Protein AF-A0A923X8Y4-F1 (afdb_monomer)

Secondary structure (DSSP, 8-state):
-HHHHHH-SS---TTTTTT-HHHHHHHHHTT---HHHHHHHHHHHHHHHHHT-HHHHHTS-HHHHHHHHT-HHHHHHHHHHHHTT-S-HHHHHHHHHHHHHHHHHHTS--S-------------

Mean predicted aligned error: 11.9 Å

Foldseek 3Di:
DVVQCVVPVDDRDLVCCLVPPVNQCCCCPVVVDDSVVVVLLSVLCVLLVVLVPVPVLVVDDPVVVLVSLPDPSPVVSLVVCVVVVVDDPVSSVVSVVSNVVSVVVVPPDDPPPPDDDDDDDDDD

Radius of gyration: 22.48 Å; Cα contacts (8 Å, |Δi|>4): 65; chains: 1; bounding box: 54×70×38 Å

Sequence (124 aa):
YAYLMVTQPTNLDLHSLEEDEKFLLFCRDELGVFKAEVAIFVKSLQFINSLKKIEPYKQKGDRRKFAMLKNHSFDLGLKLGFLSYQLTASDFLFWLTEKDRVFNFNSAPTDQEAAEDDQEPSVT

pLDDT: mean 75.35, std 13.0, range [40.91, 87.88]

Structure (mmCIF, N/CA/C/O backbone):
data_AF-A0A923X8Y4-F1
#
_entry.id   AF-A0A923X8Y4-F1
#
loop_
_atom_site.group_PDB
_atom_site.id
_atom_site.type_symbol
_atom_site.label_atom_id
_atom_site.label_alt_id
_atom_site.label_comp_id
_atom_site.label_asym_id
_atom_site.label_entity_id
_atom_site.label_seq_id
_atom_site.pdbx_PDB_ins_code
_atom_site.Cartn_x
_atom_site.Cartn_y
_atom_site.Cartn_z
_atom_site.occupancy
_atom_site.B_iso_or_equiv
_atom_site.auth_seq_id
_atom_site.auth_comp_id
_atom_site.auth_asym_id
_atom_site.auth_atom_id
_atom_site.pdbx_PDB_model_num
ATOM 1 N N . TYR A 1 1 ? 2.896 -10.142 -6.036 1.00 61.38 1 TYR A N 1
ATOM 2 C CA . TYR A 1 1 ? 3.216 -10.333 -4.603 1.00 61.38 1 TYR A CA 1
ATOM 3 C C . TYR A 1 1 ? 3.758 -11.731 -4.319 1.00 61.38 1 TYR A C 1
ATOM 5 O O . TYR A 1 1 ? 4.866 -11.822 -3.819 1.00 61.38 1 TYR A O 1
ATOM 13 N N . ALA A 1 2 ? 3.060 -12.812 -4.697 1.00 69.19 2 ALA A N 1
ATOM 14 C CA . ALA A 1 2 ? 3.558 -14.183 -4.501 1.00 69.19 2 ALA A CA 1
ATOM 15 C C . ALA A 1 2 ? 4.932 -14.440 -5.155 1.00 69.19 2 ALA A C 1
ATOM 17 O O . ALA A 1 2 ? 5.824 -14.955 -4.496 1.00 69.19 2 ALA A O 1
ATOM 18 N N . TYR A 1 3 ? 5.132 -13.985 -6.399 1.00 72.38 3 TYR A N 1
ATOM 19 C CA . TYR A 1 3 ? 6.434 -14.046 -7.084 1.00 72.38 3 TYR A CA 1
ATOM 20 C C . TYR A 1 3 ? 7.568 -13.433 -6.247 1.00 72.38 3 TYR A C 1
ATOM 22 O O . TYR A 1 3 ? 8.583 -14.073 -6.018 1.00 72.38 3 TYR A O 1
ATOM 30 N N . LEU A 1 4 ? 7.339 -12.232 -5.713 1.00 71.06 4 LEU A N 1
ATOM 31 C CA . LEU A 1 4 ? 8.298 -11.495 -4.891 1.00 71.06 4 LEU A CA 1
ATOM 32 C C . LEU A 1 4 ? 8.627 -12.197 -3.565 1.00 71.06 4 LEU A C 1
ATOM 34 O O . LEU A 1 4 ? 9.770 -12.187 -3.129 1.00 71.06 4 LEU A O 1
ATOM 38 N N . MET A 1 5 ? 7.636 -12.841 -2.944 1.00 68.62 5 MET A N 1
ATOM 39 C CA . MET A 1 5 ? 7.837 -13.628 -1.719 1.00 68.62 5 MET A CA 1
ATOM 40 C C . MET A 1 5 ? 8.670 -14.893 -1.973 1.00 68.62 5 MET A C 1
ATOM 42 O O . MET A 1 5 ? 9.374 -15.351 -1.079 1.00 68.62 5 MET A O 1
ATOM 46 N N . VAL A 1 6 ? 8.596 -15.458 -3.183 1.00 73.19 6 VAL A N 1
ATOM 47 C CA . VAL A 1 6 ? 9.379 -16.637 -3.584 1.00 73.19 6 VAL A CA 1
ATOM 48 C C . VAL A 1 6 ? 10.800 -16.247 -3.987 1.00 73.19 6 VAL A C 1
ATOM 50 O O . VAL A 1 6 ? 11.748 -16.937 -3.622 1.00 73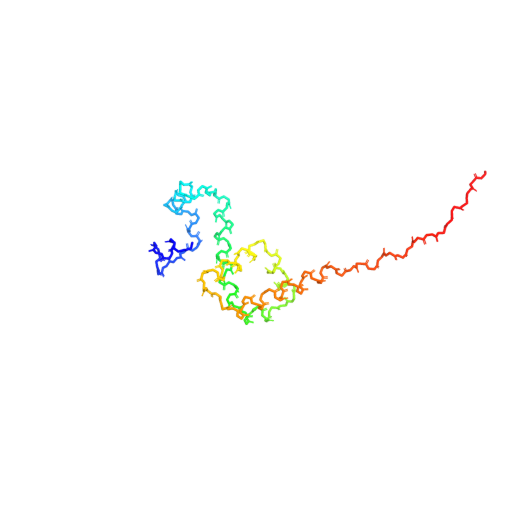.19 6 VAL A O 1
ATOM 53 N N . THR A 1 7 ? 10.969 -15.146 -4.723 1.00 71.44 7 THR A N 1
ATOM 54 C CA . THR A 1 7 ? 12.287 -14.706 -5.199 1.00 71.44 7 THR A CA 1
ATOM 55 C C . THR A 1 7 ? 13.114 -14.013 -4.121 1.00 71.44 7 THR A C 1
ATOM 57 O O . THR A 1 7 ? 14.340 -14.106 -4.154 1.00 71.44 7 THR A O 1
ATOM 60 N N . GLN A 1 8 ? 12.476 -13.346 -3.154 1.00 66.88 8 GLN A N 1
ATOM 61 C CA . GLN A 1 8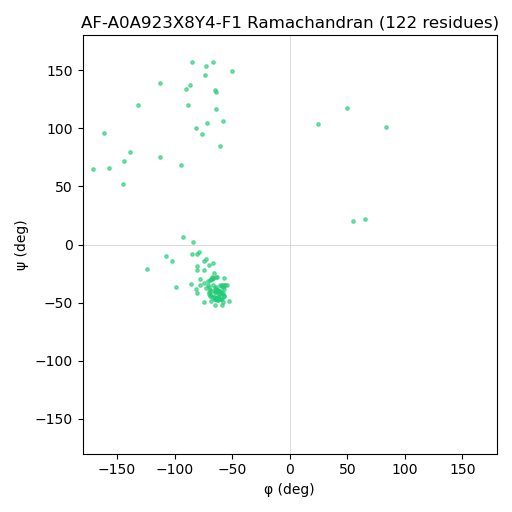 ? 13.146 -12.634 -2.062 1.00 66.88 8 GLN A CA 1
ATOM 62 C C . GLN A 1 8 ? 12.419 -12.863 -0.718 1.00 66.88 8 GLN A C 1
ATOM 64 O O . GLN A 1 8 ? 11.673 -12.002 -0.249 1.00 66.88 8 GLN A O 1
ATOM 69 N N . PRO A 1 9 ? 12.639 -14.018 -0.062 1.00 61.28 9 PRO A N 1
ATOM 70 C CA . PRO A 1 9 ? 11.864 -14.425 1.113 1.00 61.28 9 PRO A CA 1
ATOM 71 C C . PRO A 1 9 ? 12.202 -13.679 2.417 1.00 61.28 9 PRO A C 1
ATOM 73 O O . PRO A 1 9 ? 11.382 -13.670 3.331 1.00 61.28 9 PRO A O 1
ATOM 76 N N . THR A 1 10 ? 13.388 -13.071 2.546 1.00 56.78 10 THR A N 1
ATOM 77 C CA . THR A 1 10 ? 13.884 -12.556 3.844 1.00 56.78 10 THR A CA 1
ATOM 78 C C . THR A 1 10 ? 14.248 -11.072 3.875 1.00 56.78 10 THR A C 1
ATOM 80 O O . THR A 1 10 ? 14.241 -10.496 4.958 1.00 56.78 10 THR A O 1
ATOM 83 N N . ASN A 1 11 ? 14.513 -10.428 2.734 1.00 58.06 11 ASN A N 1
ATOM 84 C CA . ASN A 1 11 ? 14.836 -8.996 2.652 1.00 58.06 11 ASN A CA 1
ATOM 85 C C . ASN A 1 11 ? 14.237 -8.390 1.383 1.00 58.06 11 ASN A C 1
ATOM 87 O O . ASN A 1 11 ? 14.946 -8.090 0.426 1.00 58.06 11 ASN A O 1
ATOM 91 N N . LEU A 1 12 ? 12.913 -8.245 1.372 1.00 64.88 12 LEU A N 1
ATOM 92 C CA . LEU A 1 12 ? 12.236 -7.542 0.294 1.00 64.88 12 LEU A CA 1
ATOM 93 C C . LEU A 1 12 ? 12.435 -6.033 0.476 1.00 64.88 12 LEU A C 1
ATOM 95 O O . LEU A 1 12 ? 11.699 -5.388 1.227 1.00 64.88 12 LEU A O 1
ATOM 99 N N . ASP A 1 13 ? 13.439 -5.476 -0.192 1.00 69.88 13 ASP A N 1
ATOM 100 C CA . ASP A 1 13 ? 13.629 -4.032 -0.225 1.00 69.88 13 ASP A CA 1
ATOM 101 C C . ASP A 1 13 ? 12.712 -3.406 -1.284 1.00 69.88 13 ASP A C 1
ATOM 103 O O . ASP A 1 13 ? 12.972 -3.422 -2.486 1.00 69.88 13 ASP A O 1
ATOM 107 N N . LEU A 1 14 ? 11.592 -2.849 -0.820 1.00 71.38 14 LEU A N 1
ATOM 108 C CA . LEU A 1 14 ? 10.624 -2.182 -1.690 1.00 71.38 14 LEU A CA 1
ATOM 109 C C . LEU A 1 14 ? 11.166 -0.903 -2.329 1.00 71.38 14 LEU A C 1
ATOM 111 O O . LEU A 1 14 ? 10.522 -0.400 -3.246 1.00 71.38 14 LEU A O 1
ATOM 115 N N . HIS A 1 15 ? 12.271 -0.341 -1.835 1.00 69.75 15 HIS A N 1
ATOM 116 C CA . HIS A 1 15 ? 12.848 0.872 -2.409 1.00 69.75 15 HIS A CA 1
ATOM 117 C C . HIS A 1 15 ? 13.696 0.571 -3.646 1.00 69.75 15 HIS A C 1
ATOM 119 O O . HIS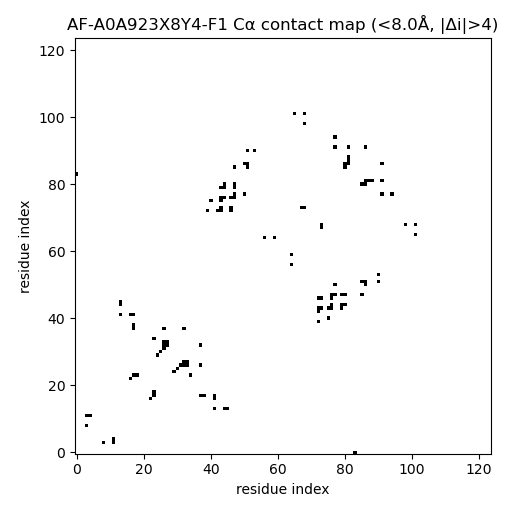 A 1 15 ? 13.600 1.309 -4.621 1.00 69.75 15 HIS A O 1
ATOM 125 N N . SER A 1 16 ? 14.451 -0.529 -3.644 1.00 74.06 16 SER A N 1
ATOM 126 C CA . SER A 1 16 ? 15.255 -0.961 -4.797 1.00 74.06 16 SER A CA 1
ATOM 127 C C . SER A 1 16 ? 14.477 -1.795 -5.820 1.00 74.06 16 SER A C 1
ATOM 129 O O . SER A 1 16 ? 14.965 -2.036 -6.921 1.00 74.06 16 SER A O 1
ATOM 131 N N . LEU A 1 17 ? 13.236 -2.193 -5.517 1.00 75.06 17 LEU A N 1
ATOM 132 C CA . LEU A 1 17 ? 12.426 -3.015 -6.421 1.00 75.06 17 LEU A CA 1
ATOM 133 C C . LEU A 1 17 ? 12.076 -2.314 -7.748 1.00 75.06 17 LEU A C 1
ATOM 135 O O . LEU A 1 17 ? 11.900 -2.976 -8.767 1.00 75.06 17 LEU A O 1
ATOM 139 N N . GLU A 1 18 ? 11.994 -0.981 -7.757 1.00 74.88 18 GLU A N 1
ATOM 140 C CA . GLU A 1 18 ? 11.782 -0.196 -8.985 1.00 74.88 18 GLU A CA 1
ATOM 141 C C . GLU A 1 18 ? 13.024 -0.153 -9.895 1.00 74.88 18 GLU A C 1
ATOM 143 O O . GLU A 1 18 ? 12.919 0.257 -11.055 1.00 74.88 18 GLU A O 1
ATOM 148 N N . GLU A 1 19 ? 14.181 -0.575 -9.379 1.00 78.50 19 GLU A N 1
ATOM 149 C CA . GLU A 1 19 ? 15.475 -0.596 -10.068 1.00 78.50 19 GLU A CA 1
ATOM 150 C C . GLU A 1 19 ? 15.925 -2.023 -10.435 1.00 78.50 19 GLU A C 1
ATOM 152 O O . GLU A 1 19 ? 16.863 -2.186 -11.213 1.00 78.50 19 GLU A O 1
ATOM 157 N N . ASP A 1 20 ? 15.246 -3.062 -9.934 1.00 81.19 20 ASP A 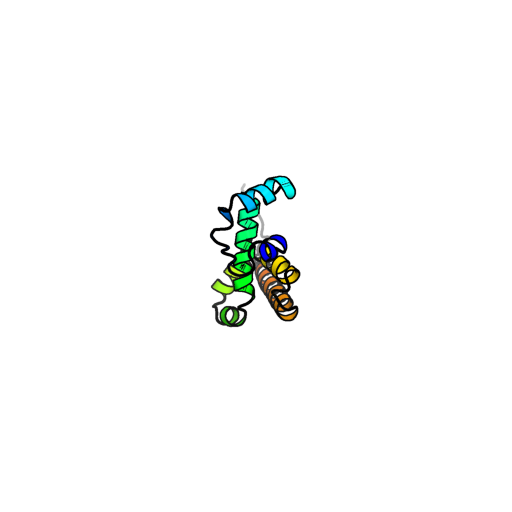N 1
ATOM 158 C CA . ASP A 1 20 ? 15.568 -4.457 -10.245 1.00 81.19 20 ASP A CA 1
ATOM 159 C C . ASP A 1 20 ? 15.167 -4.811 -11.686 1.00 81.19 20 ASP A C 1
ATOM 161 O O . ASP A 1 20 ? 13.996 -5.034 -12.010 1.00 81.19 20 ASP A O 1
ATOM 165 N N . GLU A 1 21 ? 16.167 -4.906 -12.564 1.00 80.62 21 GLU A N 1
ATOM 166 C CA . GLU A 1 21 ? 15.985 -5.238 -13.977 1.00 80.62 21 GLU A CA 1
ATOM 167 C C . GLU A 1 21 ? 15.267 -6.573 -14.192 1.00 80.62 21 GLU A C 1
ATOM 169 O O . GLU A 1 21 ? 14.470 -6.681 -15.121 1.00 80.62 21 GLU A O 1
ATOM 174 N N . LYS A 1 22 ? 15.481 -7.584 -13.338 1.00 81.56 22 LYS A N 1
ATOM 175 C CA . LYS A 1 22 ? 14.817 -8.890 -13.500 1.00 81.56 22 LYS A CA 1
ATOM 176 C C . LYS A 1 22 ? 13.327 -8.789 -13.212 1.00 81.56 22 LYS A C 1
ATOM 178 O O . LYS A 1 22 ? 12.518 -9.410 -13.901 1.00 81.56 22 LYS A O 1
ATOM 183 N N . PHE A 1 23 ? 12.967 -8.010 -12.197 1.00 80.31 23 PHE A N 1
ATOM 184 C CA . PHE A 1 23 ? 11.575 -7.755 -11.860 1.00 80.31 23 PHE A CA 1
ATOM 185 C C . PHE A 1 23 ? 10.888 -6.909 -12.936 1.00 80.31 23 PHE A C 1
ATOM 187 O O . PHE A 1 23 ? 9.789 -7.253 -13.366 1.00 80.31 23 PHE A O 1
ATOM 194 N N . LEU A 1 24 ? 11.552 -5.862 -13.430 1.00 82.56 24 LEU A N 1
ATOM 195 C CA . LEU A 1 24 ? 11.025 -5.027 -14.510 1.00 82.56 24 LEU A CA 1
ATOM 196 C C . LEU A 1 24 ? 10.848 -5.806 -15.818 1.00 82.56 24 LEU A C 1
ATOM 198 O O . LEU A 1 24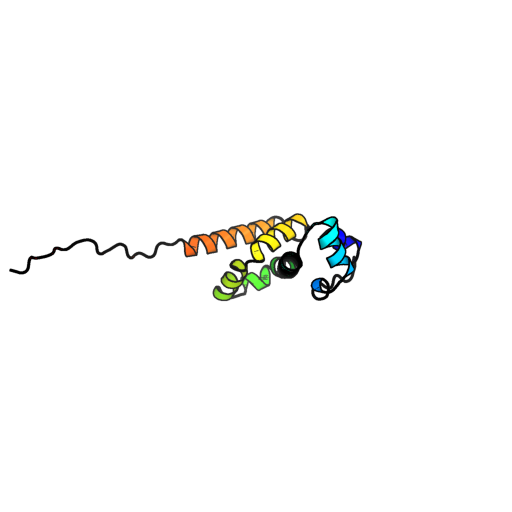 ? 9.835 -5.628 -16.494 1.00 82.56 24 LEU A O 1
ATOM 202 N N . LEU A 1 25 ? 11.799 -6.681 -16.160 1.00 84.50 25 LEU A N 1
ATOM 203 C CA . LEU A 1 25 ? 11.717 -7.524 -17.351 1.00 84.50 25 LEU A CA 1
ATOM 204 C C . LEU A 1 25 ? 10.546 -8.508 -17.244 1.00 84.50 25 LEU A C 1
ATOM 206 O O . LEU A 1 25 ? 9.746 -8.597 -18.166 1.00 84.50 25 LEU A O 1
ATOM 210 N N . PHE A 1 26 ? 10.380 -9.160 -16.089 1.00 83.38 26 PHE A N 1
ATOM 211 C CA . PHE A 1 26 ? 9.221 -10.014 -15.813 1.00 83.38 26 PHE A CA 1
ATOM 212 C C . PHE A 1 26 ? 7.899 -9.234 -15.906 1.00 83.38 26 PHE A C 1
ATOM 214 O O . PHE A 1 26 ? 6.955 -9.674 -16.556 1.00 83.38 26 PHE A O 1
ATOM 221 N N . CYS A 1 27 ? 7.824 -8.047 -15.299 1.00 82.56 27 CYS A N 1
ATOM 222 C CA . CYS A 1 27 ? 6.629 -7.209 -15.365 1.00 82.56 27 CYS A CA 1
ATOM 223 C C . CYS A 1 27 ? 6.276 -6.802 -16.798 1.00 82.56 27 CYS A C 1
ATOM 225 O O . CYS A 1 27 ? 5.097 -6.802 -17.147 1.00 82.56 27 CYS A O 1
ATOM 227 N N . ARG A 1 28 ? 7.270 -6.483 -17.628 1.00 85.19 28 ARG A N 1
ATOM 228 C CA . ARG A 1 28 ? 7.043 -6.090 -19.019 1.00 85.19 28 ARG A CA 1
ATOM 229 C C . ARG A 1 28 ? 6.679 -7.282 -19.903 1.00 85.19 28 ARG A C 1
ATOM 231 O O . ARG A 1 28 ? 5.702 -7.199 -20.638 1.00 85.19 28 ARG A O 1
ATOM 238 N N . ASP A 1 29 ? 7.456 -8.358 -19.834 1.00 86.06 29 ASP A N 1
ATOM 239 C CA . ASP A 1 29 ? 7.398 -9.445 -20.815 1.00 86.06 29 ASP A CA 1
ATOM 240 C C . ASP A 1 29 ? 6.320 -10.487 -20.465 1.00 86.06 29 ASP A C 1
ATOM 242 O O . ASP A 1 29 ? 5.664 -11.001 -21.365 1.00 86.06 29 ASP A O 1
ATOM 246 N N . GLU A 1 30 ? 6.071 -10.746 -19.175 1.00 84.38 30 GLU A N 1
ATOM 247 C CA . GLU A 1 30 ? 5.081 -11.744 -18.729 1.00 84.38 30 GLU A CA 1
ATOM 248 C C . GLU A 1 30 ? 3.735 -11.117 -18.341 1.00 84.38 30 GLU A C 1
ATOM 250 O O . GLU A 1 30 ? 2.678 -11.700 -18.574 1.00 84.38 30 GLU A O 1
ATOM 255 N N . LEU A 1 31 ? 3.751 -9.928 -17.725 1.00 82.19 31 LEU A N 1
ATOM 256 C CA . LEU A 1 31 ? 2.531 -9.275 -17.231 1.00 82.19 31 LEU A CA 1
ATOM 257 C C . LEU A 1 31 ? 2.036 -8.137 -18.135 1.00 82.19 31 LEU A C 1
ATOM 259 O O . LEU A 1 31 ? 0.905 -7.686 -17.958 1.00 82.19 31 LEU A O 1
ATOM 263 N N . GLY A 1 32 ? 2.855 -7.661 -19.079 1.00 84.88 32 GLY A N 1
ATOM 264 C CA . GLY A 1 32 ? 2.516 -6.520 -19.936 1.00 84.88 32 GLY A CA 1
ATOM 265 C C . GLY A 1 32 ? 2.378 -5.190 -19.185 1.00 84.88 32 GLY A C 1
ATOM 266 O O . GLY A 1 32 ? 1.699 -4.287 -19.665 1.00 84.88 32 GLY A O 1
ATOM 267 N N . VAL A 1 33 ? 2.982 -5.070 -17.999 1.00 85.00 33 VAL A N 1
ATOM 268 C CA . VAL A 1 33 ? 2.842 -3.915 -17.100 1.00 85.00 33 VAL A CA 1
ATOM 269 C C . VAL A 1 33 ? 3.916 -2.875 -17.403 1.00 85.00 33 VAL A C 1
ATOM 271 O O . VAL A 1 33 ? 5.105 -3.187 -17.513 1.00 85.00 33 VAL A O 1
ATOM 274 N N . PHE A 1 34 ? 3.514 -1.608 -17.482 1.00 83.94 34 PHE A N 1
ATOM 275 C CA . PHE A 1 34 ? 4.433 -0.503 -17.745 1.00 83.94 34 PHE A CA 1
ATOM 276 C C . PHE A 1 34 ? 5.115 0.005 -16.470 1.00 83.94 34 PHE A C 1
ATOM 278 O O . PHE A 1 34 ? 4.583 -0.085 -15.365 1.00 83.94 34 PHE A O 1
ATOM 285 N N . LYS A 1 35 ? 6.280 0.651 -16.618 1.00 80.56 35 LYS A N 1
ATOM 286 C CA . LYS A 1 35 ? 7.064 1.180 -15.484 1.00 80.56 35 LYS A CA 1
ATOM 287 C C . LYS A 1 35 ? 6.257 2.112 -14.561 1.00 80.56 35 LYS A C 1
ATOM 289 O O . LYS A 1 35 ? 6.444 2.089 -13.349 1.00 80.56 35 LYS A O 1
ATOM 294 N N . ALA A 1 36 ? 5.334 2.900 -15.117 1.00 82.94 36 ALA A N 1
ATOM 295 C CA . ALA A 1 36 ? 4.461 3.778 -14.335 1.00 82.94 36 ALA A CA 1
ATOM 296 C C . ALA A 1 36 ? 3.500 2.996 -13.418 1.00 82.94 36 ALA A C 1
ATOM 298 O O . ALA A 1 36 ? 3.284 3.379 -12.270 1.00 82.94 36 ALA A O 1
ATOM 299 N N . GLU A 1 37 ? 2.961 1.880 -13.901 1.00 81.81 37 GLU A N 1
ATOM 300 C CA . GLU A 1 37 ? 2.064 1.011 -13.138 1.00 81.81 37 GLU A CA 1
ATOM 301 C C . GLU A 1 37 ? 2.831 0.227 -12.072 1.00 81.81 37 GLU A C 1
ATOM 303 O O . GLU A 1 37 ? 2.354 0.095 -10.944 1.00 81.81 37 GLU A O 1
ATOM 308 N N . VAL A 1 38 ? 4.060 -0.204 -12.387 1.00 83.50 38 VAL A N 1
ATOM 309 C CA . VAL A 1 38 ? 4.974 -0.796 -11.401 1.00 83.50 38 VAL A CA 1
ATOM 310 C C . VAL A 1 38 ? 5.219 0.176 -10.244 1.00 83.50 38 VAL A C 1
ATOM 312 O O . VAL A 1 38 ? 5.100 -0.220 -9.088 1.00 83.50 38 VAL A O 1
ATOM 315 N N . ALA A 1 39 ? 5.460 1.460 -10.521 1.00 83.62 39 ALA A N 1
ATOM 316 C CA . ALA A 1 39 ? 5.658 2.462 -9.472 1.00 83.62 39 ALA A CA 1
ATOM 317 C C . ALA A 1 39 ? 4.406 2.656 -8.589 1.00 83.62 39 ALA A C 1
ATOM 319 O O . ALA A 1 39 ? 4.503 2.795 -7.368 1.00 83.62 39 ALA A O 1
ATOM 320 N N . ILE A 1 40 ? 3.203 2.634 -9.175 1.00 83.62 40 ILE A N 1
ATOM 321 C CA . ILE A 1 40 ? 1.942 2.693 -8.409 1.00 83.62 40 ILE A CA 1
ATOM 322 C C . ILE A 1 40 ? 1.789 1.443 -7.531 1.00 83.62 40 ILE A C 1
ATOM 324 O O . ILE A 1 40 ? 1.389 1.536 -6.364 1.00 83.62 40 ILE A O 1
ATOM 328 N N . PHE A 1 41 ? 2.142 0.278 -8.068 1.00 83.25 41 PHE A N 1
ATOM 329 C CA . PHE A 1 41 ? 2.096 -0.992 -7.358 1.00 83.25 41 PHE A CA 1
ATOM 330 C C . PHE A 1 41 ? 3.070 -1.026 -6.170 1.00 83.25 41 PHE A C 1
ATOM 332 O O . PHE A 1 41 ? 2.663 -1.370 -5.058 1.00 83.25 41 PHE A O 1
ATOM 339 N N . VAL A 1 42 ? 4.322 -0.601 -6.364 1.00 83.06 42 VAL A N 1
ATOM 340 C CA . VAL A 1 42 ? 5.342 -0.531 -5.304 1.00 83.06 42 VAL A CA 1
ATOM 341 C C . VAL A 1 42 ? 4.928 0.447 -4.203 1.00 83.06 42 VAL A C 1
ATOM 343 O O . VAL A 1 42 ? 4.960 0.093 -3.022 1.00 83.06 42 VAL A O 1
ATOM 346 N N . LYS A 1 43 ? 4.433 1.639 -4.559 1.00 83.75 43 LYS A N 1
ATOM 347 C CA . LYS A 1 43 ? 3.898 2.604 -3.580 1.00 83.75 43 LYS A CA 1
ATOM 348 C C . LYS A 1 43 ? 2.738 2.028 -2.773 1.00 83.75 43 LYS A C 1
ATOM 350 O O . LYS A 1 43 ? 2.688 2.192 -1.554 1.00 83.75 43 LYS A O 1
ATOM 355 N N . SER A 1 44 ? 1.829 1.316 -3.432 1.00 84.50 44 SER A N 1
ATOM 356 C CA . SER A 1 44 ? 0.690 0.667 -2.773 1.00 84.50 44 SER A CA 1
ATOM 357 C C . SER A 1 44 ? 1.137 -0.440 -1.820 1.00 84.50 44 SER A C 1
ATOM 359 O O . SER A 1 44 ? 0.593 -0.563 -0.727 1.00 84.50 44 SER A O 1
ATOM 361 N N . LEU A 1 45 ? 2.177 -1.195 -2.178 1.00 82.56 45 LEU A N 1
ATOM 362 C CA . LEU A 1 45 ? 2.787 -2.196 -1.305 1.00 82.56 45 LEU A CA 1
ATOM 363 C C . LEU A 1 45 ? 3.453 -1.584 -0.069 1.00 82.56 45 LEU A C 1
ATOM 365 O O . LEU A 1 45 ? 3.230 -2.062 1.043 1.00 82.56 45 LEU A O 1
ATOM 369 N N . GLN A 1 46 ? 4.225 -0.506 -0.231 1.00 83.19 46 GLN A N 1
ATOM 370 C CA . GLN A 1 46 ? 4.808 0.224 0.903 1.00 83.19 46 GLN A CA 1
ATOM 371 C C . GLN A 1 46 ? 3.710 0.734 1.848 1.00 83.19 46 GLN A C 1
ATOM 373 O O . GLN A 1 46 ? 3.858 0.728 3.075 1.00 83.19 46 GLN A O 1
ATOM 378 N N . PHE A 1 47 ? 2.567 1.118 1.282 1.00 82.94 47 PHE A N 1
ATOM 379 C CA . PHE A 1 47 ? 1.419 1.605 2.028 1.00 82.94 47 PHE A CA 1
ATOM 380 C C . PHE A 1 47 ? 0.745 0.526 2.899 1.00 82.94 47 PHE A C 1
ATOM 382 O O . PHE A 1 47 ? 0.239 0.848 3.977 1.00 82.94 47 PHE A O 1
ATOM 389 N N . ILE A 1 48 ? 0.821 -0.761 2.531 1.00 82.81 48 ILE A N 1
ATOM 390 C CA . ILE A 1 48 ? 0.298 -1.883 3.342 1.00 82.81 48 ILE A CA 1
ATOM 391 C C . ILE A 1 48 ? 0.925 -1.901 4.743 1.00 82.81 48 ILE A C 1
ATOM 393 O O . ILE A 1 48 ? 0.229 -2.123 5.735 1.00 82.81 48 ILE A O 1
ATOM 397 N N . ASN A 1 49 ? 2.219 -1.588 4.860 1.00 80.19 49 ASN A N 1
ATOM 398 C CA . ASN A 1 49 ? 2.895 -1.511 6.159 1.00 80.19 49 ASN A CA 1
ATOM 399 C C . ASN A 1 49 ? 2.320 -0.410 7.062 1.00 80.19 49 ASN A C 1
ATOM 401 O O . ASN A 1 49 ? 2.367 -0.527 8.287 1.00 80.19 49 ASN A O 1
ATOM 405 N N . SER A 1 50 ? 1.764 0.647 6.468 1.00 78.88 50 SER A N 1
ATOM 406 C CA . SER A 1 50 ? 1.070 1.707 7.203 1.00 78.88 50 SER A CA 1
ATOM 407 C C . SER A 1 50 ? -0.336 1.278 7.627 1.00 78.88 50 SER A C 1
ATOM 409 O O . SER A 1 50 ? -0.763 1.634 8.722 1.00 78.88 50 SER A O 1
ATOM 411 N N . LEU A 1 51 ? -1.030 0.478 6.809 1.00 79.19 51 LEU A N 1
ATOM 412 C CA . LEU A 1 51 ? -2.374 -0.037 7.107 1.00 79.19 51 LEU A CA 1
ATOM 413 C C . LEU A 1 51 ? -2.398 -1.038 8.271 1.00 79.19 51 LEU A C 1
ATOM 415 O O . LEU A 1 51 ? -3.374 -1.083 9.015 1.00 79.19 51 LEU A O 1
ATOM 419 N N . LYS A 1 52 ? -1.313 -1.790 8.484 1.00 80.25 52 LYS A N 1
ATOM 420 C CA . LYS A 1 52 ? -1.168 -2.680 9.652 1.00 80.25 52 LYS A CA 1
ATOM 421 C C . LYS A 1 52 ? -1.103 -1.935 10.985 1.00 80.25 52 LYS A C 1
ATOM 423 O O . LYS A 1 52 ? -1.391 -2.492 12.037 1.00 80.25 52 LYS A O 1
ATOM 428 N N . LYS A 1 53 ? -0.680 -0.671 10.968 1.00 80.38 53 LYS A N 1
ATOM 429 C CA . LYS A 1 53 ? -0.412 0.115 12.175 1.00 80.38 53 LYS A CA 1
ATOM 430 C C . LYS A 1 53 ? -1.643 0.945 12.565 1.00 80.38 53 LYS A C 1
ATOM 432 O O . LYS A 1 53 ? -1.627 2.173 12.488 1.00 80.38 53 LYS A O 1
ATOM 437 N N . ILE A 1 54 ? -2.710 0.270 13.002 1.00 80.56 54 ILE A N 1
ATOM 438 C CA . ILE A 1 54 ? -3.997 0.902 13.361 1.00 80.56 54 ILE A CA 1
ATOM 439 C C . ILE A 1 54 ? -3.893 1.768 14.626 1.00 80.56 54 ILE A C 1
ATOM 441 O O . ILE A 1 54 ? -4.450 2.863 14.685 1.00 80.56 54 ILE A O 1
ATOM 445 N N . GLU A 1 55 ? -3.161 1.325 15.645 1.00 77.94 55 GLU A N 1
ATOM 446 C CA . GLU A 1 55 ? -2.985 2.081 16.894 1.00 77.94 55 GLU A CA 1
ATOM 447 C C . GLU A 1 55 ? -2.366 3.475 16.687 1.00 77.94 55 GLU A C 1
ATOM 449 O O . GLU A 1 55 ? -2.983 4.467 17.092 1.00 77.94 55 GLU A O 1
ATOM 454 N N . PRO A 1 56 ? -1.219 3.622 15.993 1.00 79.81 56 PRO A N 1
ATOM 455 C CA . PRO A 1 56 ? -0.671 4.945 15.715 1.00 79.81 56 PRO A CA 1
ATOM 456 C C . PRO A 1 56 ? -1.508 5.725 14.696 1.00 79.81 56 PRO A C 1
ATOM 458 O O . PRO A 1 56 ? -1.379 6.944 14.622 1.00 79.81 56 PRO A O 1
ATOM 461 N N . TYR A 1 57 ? -2.378 5.075 13.915 1.00 81.62 57 TYR A N 1
ATOM 462 C CA . TYR A 1 57 ? -3.369 5.789 13.111 1.00 81.62 57 TYR A CA 1
ATOM 463 C C . TYR A 1 57 ? -4.418 6.478 13.992 1.00 81.62 57 TYR A C 1
ATOM 465 O O . TYR A 1 57 ? -4.691 7.663 13.797 1.00 81.62 57 TYR A O 1
ATOM 473 N N . LYS A 1 58 ? -4.953 5.790 15.010 1.00 79.44 58 LYS A N 1
ATOM 474 C CA . LYS A 1 58 ? -5.950 6.364 15.931 1.00 79.44 58 LYS A CA 1
ATOM 475 C C . LYS A 1 58 ? -5.423 7.593 16.677 1.00 79.44 58 LYS A C 1
ATOM 477 O O . LYS A 1 58 ? -6.179 8.546 16.861 1.00 79.44 58 LYS A O 1
ATOM 482 N N . GLN A 1 59 ? -4.135 7.597 17.022 1.00 84.19 59 GLN A N 1
ATOM 483 C CA . GLN A 1 59 ? -3.457 8.705 17.710 1.00 84.19 59 GLN A CA 1
ATOM 484 C C . GLN A 1 59 ? -3.177 9.928 16.815 1.00 84.19 59 GLN A C 1
ATOM 486 O O . GLN A 1 59 ? -2.855 11.002 17.321 1.00 84.19 59 GLN A O 1
ATOM 491 N N . LYS A 1 60 ? -3.282 9.806 15.485 1.00 83.75 60 LYS A N 1
ATOM 492 C CA . LYS A 1 60 ? -3.094 10.946 14.574 1.00 83.75 60 LYS A CA 1
ATOM 493 C C . LYS A 1 60 ? -4.294 11.897 14.632 1.00 83.75 60 LYS A C 1
ATOM 495 O O . LYS A 1 60 ? -5.439 11.468 14.745 1.00 83.75 60 LYS A O 1
ATOM 500 N N . GLY A 1 61 ? -4.030 13.194 14.478 1.00 84.56 61 GLY A N 1
ATOM 501 C CA . GLY A 1 61 ? -5.085 14.198 14.307 1.00 84.56 61 GLY A CA 1
ATOM 502 C C . GLY A 1 61 ? -5.845 14.037 12.984 1.00 84.56 61 GLY A C 1
ATOM 503 O O . GLY A 1 61 ? -5.306 13.500 12.009 1.00 84.56 61 GLY A O 1
ATOM 504 N N . ASP A 1 62 ? -7.073 14.551 12.934 1.00 80.75 62 ASP A N 1
ATOM 505 C CA . ASP A 1 62 ? -8.043 14.287 11.857 1.00 80.75 62 ASP A CA 1
ATOM 506 C C . ASP A 1 62 ? -7.543 14.677 10.461 1.00 80.75 62 ASP A C 1
ATOM 508 O O . ASP A 1 62 ? -7.710 13.927 9.502 1.00 80.75 62 ASP A O 1
ATOM 512 N N . ARG A 1 63 ? -6.792 15.780 10.345 1.00 81.81 63 ARG A N 1
ATOM 513 C CA . ARG A 1 63 ? -6.143 16.182 9.082 1.00 81.81 63 ARG A CA 1
ATOM 514 C C . ARG A 1 63 ? -5.200 15.112 8.524 1.00 81.81 63 ARG A C 1
ATOM 516 O O . ARG A 1 63 ? -5.182 14.862 7.322 1.00 81.81 63 ARG A O 1
ATOM 523 N N . ARG A 1 64 ? -4.405 14.472 9.390 1.00 81.56 64 ARG A N 1
ATOM 524 C CA . ARG A 1 64 ? -3.451 13.426 8.983 1.00 81.56 64 ARG A CA 1
ATOM 525 C C . ARG A 1 64 ? -4.169 12.116 8.655 1.00 81.56 64 ARG A C 1
ATOM 527 O O . ARG A 1 64 ? -3.727 11.406 7.756 1.00 81.56 64 ARG A O 1
ATOM 534 N N . LYS A 1 65 ? -5.269 11.817 9.354 1.00 84.19 65 LYS A N 1
ATOM 535 C CA . LYS A 1 65 ? -6.144 10.673 9.056 1.00 84.19 65 LYS A CA 1
ATOM 536 C C . LYS A 1 65 ? -6.782 10.810 7.674 1.00 84.19 65 LYS A C 1
ATOM 538 O O . LYS A 1 65 ? -6.674 9.896 6.861 1.00 84.19 65 LYS A O 1
ATOM 543 N N . PHE A 1 66 ? -7.336 11.984 7.380 1.00 83.25 66 PHE A N 1
ATOM 544 C CA . PHE A 1 66 ? -7.946 12.299 6.090 1.00 83.25 66 PHE A CA 1
ATOM 545 C C . PHE A 1 66 ? -6.939 12.230 4.933 1.00 83.25 66 PHE A C 1
ATOM 547 O O . PHE A 1 66 ? -7.211 11.609 3.908 1.00 83.25 66 PHE A O 1
ATOM 554 N N . ALA A 1 67 ? -5.741 12.802 5.106 1.00 83.44 67 ALA A N 1
ATOM 555 C CA . ALA A 1 67 ? -4.691 12.759 4.085 1.00 83.44 67 ALA A CA 1
ATOM 556 C C . ALA A 1 67 ? -4.252 11.325 3.734 1.00 83.44 67 ALA A C 1
ATOM 558 O O . ALA A 1 67 ? -3.940 11.039 2.580 1.00 83.44 67 ALA A O 1
ATOM 559 N N . MET A 1 68 ? -4.248 10.418 4.716 1.00 83.38 68 MET A N 1
ATOM 560 C CA . MET A 1 68 ? -3.922 9.007 4.500 1.00 83.38 68 MET A CA 1
ATOM 561 C C . MET A 1 68 ? -5.009 8.286 3.690 1.00 83.38 68 MET A C 1
ATOM 563 O O . MET A 1 68 ? -4.680 7.556 2.761 1.00 83.38 68 MET A O 1
ATOM 567 N N . LEU A 1 69 ? -6.285 8.520 4.010 1.00 84.06 69 LEU A N 1
ATOM 568 C CA . LEU A 1 69 ? -7.432 7.890 3.341 1.00 84.06 69 LEU A CA 1
ATOM 569 C C . LEU A 1 69 ? -7.649 8.398 1.908 1.00 84.06 69 LEU A C 1
ATOM 571 O O . LEU A 1 69 ? -8.089 7.645 1.048 1.00 84.06 69 LEU A O 1
ATOM 575 N N . LYS A 1 70 ? -7.314 9.665 1.633 1.00 83.75 70 LYS A N 1
ATOM 576 C CA . LYS A 1 70 ? -7.435 10.274 0.296 1.00 83.75 70 LYS A CA 1
ATOM 577 C C . LYS A 1 70 ? -6.291 9.888 -0.656 1.00 83.75 70 LYS A C 1
ATOM 579 O O . LYS A 1 70 ? -6.308 10.262 -1.827 1.00 83.75 70 LYS A O 1
ATOM 584 N N . ASN A 1 71 ? -5.269 9.177 -0.180 1.00 85.44 71 ASN A N 1
ATOM 585 C CA . ASN A 1 71 ? -4.141 8.792 -1.020 1.00 85.44 71 ASN A CA 1
ATOM 586 C C . ASN A 1 71 ? -4.594 7.821 -2.124 1.00 85.44 71 ASN A C 1
ATOM 588 O O . ASN A 1 71 ? -5.250 6.824 -1.843 1.00 85.44 71 ASN A O 1
ATOM 592 N N . HIS A 1 72 ? -4.186 8.066 -3.370 1.00 82.31 72 HIS A N 1
ATOM 593 C CA . HIS A 1 72 ? -4.511 7.200 -4.508 1.00 82.31 72 HIS A CA 1
ATOM 594 C C . HIS A 1 72 ? -4.058 5.738 -4.317 1.00 82.31 72 HIS A C 1
ATOM 596 O O . HIS A 1 72 ? -4.704 4.814 -4.801 1.00 82.31 72 HIS A O 1
ATOM 602 N N . SER A 1 73 ? -2.988 5.516 -3.550 1.00 85.12 73 SER A N 1
ATOM 603 C CA . SER A 1 73 ? -2.451 4.178 -3.264 1.00 85.12 73 SER A CA 1
ATOM 604 C C . SER A 1 73 ? -3.225 3.437 -2.162 1.00 85.12 73 SER A C 1
ATOM 606 O O . SER A 1 73 ? -2.962 2.260 -1.919 1.00 85.12 73 SER A O 1
ATOM 608 N N . PHE A 1 74 ? -4.168 4.103 -1.478 1.00 86.00 74 PHE A N 1
ATOM 609 C CA . PHE A 1 74 ? -4.926 3.531 -0.360 1.00 86.00 74 PHE A CA 1
ATOM 610 C C . PHE A 1 74 ? -5.808 2.364 -0.813 1.00 86.00 74 PHE A C 1
ATOM 612 O O . PHE A 1 74 ? -5.712 1.274 -0.254 1.00 86.00 74 PHE A O 1
ATOM 619 N N . ASP A 1 75 ? -6.623 2.566 -1.852 1.00 85.81 75 ASP A N 1
ATOM 620 C CA . ASP A 1 75 ? -7.589 1.558 -2.308 1.00 85.81 75 ASP A CA 1
ATOM 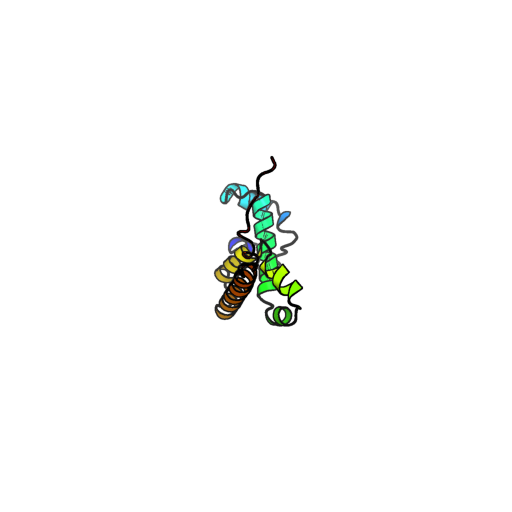621 C C . ASP A 1 75 ? -6.893 0.300 -2.842 1.00 85.81 75 ASP A C 1
ATOM 623 O O . ASP A 1 75 ? -7.307 -0.825 -2.549 1.00 85.81 75 ASP A O 1
ATOM 627 N N . LEU A 1 76 ? -5.806 0.480 -3.599 1.00 85.44 76 LEU A N 1
ATOM 628 C CA . LEU A 1 76 ? -5.018 -0.637 -4.112 1.00 85.44 76 LEU A CA 1
ATOM 629 C C . LEU A 1 76 ? -4.251 -1.336 -2.983 1.00 85.44 76 LEU A C 1
ATOM 631 O O . LEU A 1 76 ? -4.255 -2.564 -2.912 1.00 85.44 76 LEU A O 1
ATOM 635 N N . GLY A 1 77 ? -3.655 -0.570 -2.065 1.00 85.31 77 GLY A N 1
ATOM 636 C CA . GLY A 1 77 ? -2.971 -1.102 -0.887 1.00 85.31 77 GLY A CA 1
ATOM 637 C C . GLY A 1 77 ? -3.901 -1.914 0.015 1.00 85.31 77 GLY A C 1
ATOM 638 O O . GLY A 1 77 ? -3.524 -2.993 0.461 1.00 85.31 77 GLY A O 1
ATOM 639 N N . LEU A 1 78 ? -5.139 -1.464 0.232 1.00 85.88 78 LEU A N 1
ATOM 640 C CA . LEU A 1 78 ? -6.118 -2.175 1.055 1.00 85.88 78 LEU A CA 1
ATOM 641 C C . LEU A 1 78 ? -6.515 -3.523 0.430 1.00 85.88 78 LEU A C 1
ATOM 643 O O . LEU A 1 78 ? -6.489 -4.551 1.109 1.00 85.88 78 LEU A O 1
ATOM 647 N N . LYS A 1 79 ? -6.810 -3.539 -0.878 1.00 86.75 79 LYS A N 1
ATOM 648 C CA . LYS A 1 79 ? -7.118 -4.775 -1.620 1.00 86.75 79 LYS A CA 1
ATOM 649 C C . LYS A 1 79 ? -5.934 -5.742 -1.627 1.00 86.75 79 LYS A C 1
ATOM 651 O O . LYS A 1 79 ? -6.109 -6.928 -1.357 1.00 86.75 79 LYS A O 1
ATOM 656 N N . LEU A 1 80 ? -4.726 -5.243 -1.892 1.00 83.31 80 LEU A N 1
ATOM 657 C CA . LEU A 1 80 ? -3.506 -6.053 -1.877 1.00 83.31 80 LEU A CA 1
ATOM 658 C C . LEU A 1 80 ? -3.203 -6.597 -0.482 1.00 83.31 80 LEU A C 1
ATOM 660 O O . LEU A 1 80 ? -2.810 -7.752 -0.352 1.00 83.31 80 LEU A O 1
ATOM 664 N N . GLY A 1 81 ? -3.406 -5.795 0.559 1.00 83.69 81 GLY A N 1
ATOM 665 C CA . GLY A 1 81 ? -3.220 -6.191 1.951 1.00 83.69 81 GLY A CA 1
ATOM 666 C C . GLY A 1 81 ? -4.149 -7.329 2.374 1.00 83.69 81 GLY A C 1
ATOM 667 O O . GLY A 1 81 ? -3.710 -8.266 3.038 1.00 83.69 81 GLY A O 1
ATOM 668 N N . PHE A 1 82 ? -5.403 -7.281 1.924 1.00 83.12 82 PHE A N 1
ATOM 669 C CA . PHE A 1 82 ? -6.373 -8.353 2.135 1.00 83.12 82 PHE A CA 1
ATOM 670 C C . PHE A 1 82 ? -6.007 -9.627 1.354 1.00 83.12 82 PHE A C 1
ATOM 672 O O . PHE A 1 82 ? -5.936 -10.706 1.933 1.00 83.12 82 PHE A O 1
ATOM 679 N N . LEU A 1 83 ? -5.687 -9.503 0.060 1.00 82.81 83 LEU A N 1
ATOM 680 C CA . LEU A 1 83 ? -5.326 -10.642 -0.802 1.00 82.81 83 LEU A CA 1
ATOM 681 C C . LEU A 1 83 ? -4.009 -11.323 -0.407 1.00 82.81 83 LEU A C 1
ATOM 683 O O . LEU A 1 83 ? -3.822 -12.510 -0.652 1.00 82.81 83 LEU A O 1
ATOM 687 N N . SER A 1 84 ? -3.081 -10.571 0.181 1.00 79.25 84 SER A N 1
ATOM 688 C CA . SER A 1 84 ? -1.801 -11.093 0.673 1.00 79.25 84 SER A CA 1
ATOM 689 C C . SER A 1 84 ? -1.884 -11.701 2.074 1.00 79.25 84 SER A C 1
ATOM 691 O O . SER A 1 84 ? -0.850 -12.119 2.593 1.00 79.25 84 SER A O 1
ATOM 693 N N . TYR A 1 85 ? -3.076 -11.740 2.688 1.00 78.19 85 TYR A N 1
ATOM 694 C CA . TYR A 1 85 ? -3.305 -12.170 4.076 1.00 78.19 85 TYR A CA 1
ATOM 695 C C . TYR A 1 85 ? -2.459 -11.406 5.113 1.00 78.19 85 TYR A C 1
ATOM 697 O O . TYR A 1 85 ? -2.253 -11.864 6.233 1.00 78.19 85 TYR A O 1
ATOM 705 N N . GLN A 1 86 ? -1.967 -10.220 4.744 1.00 78.88 86 GLN A N 1
ATOM 706 C CA . GLN A 1 86 ? -1.174 -9.345 5.607 1.00 78.88 86 GLN A CA 1
ATOM 707 C C . GLN A 1 86 ? -2.057 -8.532 6.568 1.00 78.88 86 GLN A C 1
ATOM 709 O O . GLN A 1 86 ? -1.555 -8.036 7.577 1.00 78.88 86 GLN A O 1
ATOM 714 N N . LEU A 1 87 ? -3.338 -8.350 6.231 1.00 81.12 87 LEU A N 1
ATOM 715 C CA . LEU A 1 87 ? -4.350 -7.697 7.062 1.00 81.12 87 LEU A CA 1
ATOM 716 C C . LEU A 1 87 ? -5.400 -8.711 7.513 1.00 81.12 87 LEU A C 1
ATOM 718 O O . LEU A 1 87 ? -5.887 -9.512 6.714 1.00 81.12 87 LEU A O 1
ATOM 722 N N . THR A 1 88 ? -5.807 -8.609 8.776 1.00 83.44 88 THR A N 1
ATOM 723 C CA . THR A 1 88 ? -6.932 -9.382 9.307 1.00 83.44 88 THR A CA 1
ATOM 724 C C . THR A 1 88 ? -8.250 -8.834 8.752 1.00 83.44 88 THR A C 1
ATOM 726 O O . THR A 1 88 ? -8.365 -7.647 8.442 1.00 83.44 88 THR A O 1
ATOM 729 N N . ALA A 1 89 ? -9.289 -9.670 8.673 1.00 82.31 89 ALA A N 1
ATOM 730 C CA . ALA A 1 89 ? -10.626 -9.230 8.264 1.00 82.31 89 ALA A CA 1
ATOM 731 C C . ALA A 1 89 ? -11.171 -8.078 9.137 1.00 82.31 89 ALA A C 1
ATOM 733 O O . ALA A 1 89 ? -11.819 -7.169 8.622 1.00 82.31 89 ALA A O 1
ATOM 734 N N . SER A 1 90 ? -10.857 -8.074 10.439 1.00 84.69 90 SER A N 1
ATOM 735 C CA . SER A 1 90 ? -11.193 -6.978 11.359 1.00 84.69 90 SER A CA 1
ATOM 736 C C . SER A 1 90 ? -10.559 -5.649 10.946 1.00 84.69 90 SER A C 1
ATOM 738 O O . SER A 1 90 ? -11.218 -4.611 10.961 1.00 84.69 90 SER A O 1
ATOM 740 N N . ASP A 1 91 ? -9.292 -5.689 10.539 1.00 85.12 91 ASP A N 1
ATOM 741 C CA . ASP A 1 91 ? -8.521 -4.513 10.140 1.00 85.12 91 ASP A CA 1
ATOM 742 C C . ASP A 1 91 ? -9.051 -3.964 8.817 1.00 85.12 91 ASP A C 1
ATOM 744 O O . ASP A 1 91 ? -9.220 -2.758 8.652 1.00 85.12 91 ASP A O 1
ATOM 748 N N . PHE A 1 92 ? -9.381 -4.860 7.888 1.00 85.81 92 PHE A N 1
ATOM 749 C CA . PHE A 1 92 ? -9.992 -4.504 6.615 1.00 85.81 92 PHE A CA 1
ATOM 750 C C . PHE A 1 92 ? -11.346 -3.800 6.800 1.00 85.81 92 PHE A C 1
ATOM 752 O O . PHE A 1 92 ? -11.569 -2.743 6.209 1.00 85.81 92 PHE A O 1
ATOM 759 N N . LEU A 1 93 ? -12.223 -4.333 7.660 1.00 86.50 93 LEU A N 1
ATOM 760 C CA . LEU A 1 93 ? -13.514 -3.708 7.973 1.00 86.50 93 LEU A CA 1
ATOM 761 C C . LEU A 1 93 ? -13.352 -2.336 8.635 1.00 86.50 93 LEU A C 1
ATOM 763 O O . LEU A 1 93 ? -14.098 -1.410 8.312 1.00 86.50 93 LEU A O 1
ATOM 767 N N . PHE A 1 94 ? -12.363 -2.184 9.522 1.00 87.69 94 PHE A N 1
ATOM 768 C CA . PHE A 1 94 ? -12.049 -0.895 10.139 1.00 87.69 94 PHE A CA 1
ATOM 769 C C . PHE A 1 94 ? -11.715 0.161 9.077 1.00 87.69 94 PHE A C 1
ATOM 771 O O . PHE A 1 94 ? -12.293 1.247 9.078 1.00 87.69 94 PHE A O 1
ATOM 778 N N . TRP A 1 95 ? -10.831 -0.172 8.135 1.00 87.00 95 TRP A N 1
ATOM 779 C CA . TRP A 1 95 ? -10.433 0.743 7.066 1.00 87.00 95 TRP A CA 1
ATOM 780 C C . TRP A 1 95 ? -11.566 1.062 6.087 1.00 87.00 95 TRP A C 1
ATOM 782 O O . TRP A 1 95 ? -11.652 2.198 5.622 1.00 87.00 95 TRP A O 1
ATOM 792 N N . LEU A 1 96 ? -12.445 0.097 5.801 1.00 85.94 96 LEU A N 1
ATOM 793 C CA . LEU A 1 96 ? -13.623 0.312 4.959 1.00 85.94 96 LEU A CA 1
ATOM 794 C C . LEU A 1 96 ? -14.606 1.290 5.620 1.00 85.94 96 LEU A C 1
ATOM 796 O O . LEU A 1 96 ? -15.006 2.275 5.008 1.00 85.94 96 LEU A O 1
ATOM 800 N N . THR A 1 97 ? -14.892 1.079 6.907 1.00 87.88 97 THR A N 1
ATOM 801 C CA . THR A 1 97 ? -15.775 1.957 7.693 1.00 87.88 97 THR A CA 1
ATOM 802 C C . THR A 1 97 ? -15.223 3.382 7.770 1.00 87.88 97 THR A C 1
ATOM 804 O O . THR A 1 97 ? -15.960 4.357 7.632 1.00 87.88 97 THR A O 1
ATOM 807 N N . GLU A 1 98 ? -13.911 3.523 7.967 1.00 85.25 98 GLU A N 1
ATOM 808 C CA . GLU A 1 98 ? -13.273 4.836 8.068 1.00 85.25 98 GLU A CA 1
ATOM 809 C C . GLU A 1 98 ? -13.230 5.570 6.714 1.00 85.25 98 GLU A C 1
ATOM 811 O O . GLU A 1 98 ? -13.401 6.791 6.657 1.00 85.25 98 GLU A O 1
ATOM 816 N N . LYS A 1 99 ? -13.065 4.833 5.606 1.00 84.12 99 LYS A N 1
ATOM 817 C CA . LYS A 1 99 ? -13.195 5.372 4.244 1.00 84.12 99 LYS A CA 1
ATOM 818 C C . LYS A 1 99 ? -14.612 5.891 4.001 1.00 84.12 99 LYS A C 1
ATOM 820 O O . LYS A 1 99 ? -14.755 7.024 3.544 1.00 84.12 99 LYS A O 1
ATOM 825 N N . ASP A 1 100 ? -15.632 5.107 4.345 1.00 84.12 100 ASP A N 1
ATOM 826 C CA . ASP A 1 100 ? -17.037 5.494 4.173 1.00 84.12 100 ASP A CA 1
ATOM 827 C C . ASP A 1 100 ? -17.380 6.728 5.011 1.00 84.12 100 ASP A C 1
ATOM 829 O O . ASP A 1 100 ? -18.043 7.648 4.536 1.00 84.12 100 ASP A O 1
ATOM 833 N N . ARG A 1 101 ? -16.845 6.817 6.234 1.00 83.69 101 ARG A N 1
ATOM 834 C CA . ARG A 1 101 ? -16.999 7.997 7.091 1.00 83.69 101 ARG A CA 1
ATOM 835 C C . ARG A 1 101 ? -16.449 9.263 6.439 1.00 83.69 101 ARG A C 1
ATOM 837 O O . ARG A 1 101 ? -17.107 10.299 6.460 1.00 83.69 101 ARG A O 1
ATOM 844 N N . VAL A 1 102 ? -15.248 9.189 5.869 1.00 79.69 102 VAL A N 1
ATOM 845 C CA . VAL A 1 102 ? -14.607 10.328 5.198 1.00 79.69 102 VAL A CA 1
ATOM 846 C C . VAL A 1 102 ? -15.300 10.684 3.885 1.00 79.69 102 VAL A C 1
ATOM 848 O O . VAL A 1 102 ? -15.417 11.865 3.557 1.00 79.69 102 VAL A O 1
ATOM 851 N N . PHE A 1 103 ? -15.778 9.684 3.149 1.00 74.44 103 PHE A N 1
ATOM 852 C CA . PHE A 1 103 ? -16.531 9.898 1.920 1.00 74.44 103 PHE A CA 1
ATOM 853 C C . PHE A 1 103 ? -17.866 10.602 2.203 1.00 74.44 103 PHE A C 1
ATOM 855 O O . PHE A 1 103 ? -18.149 11.629 1.590 1.00 74.44 103 PHE A O 1
ATOM 862 N N . ASN A 1 104 ? -18.609 10.134 3.210 1.00 74.94 104 ASN A N 1
ATOM 863 C CA . ASN A 1 104 ? -19.882 10.725 3.629 1.00 74.94 104 ASN A CA 1
ATOM 864 C C . ASN A 1 104 ? -19.728 12.135 4.223 1.00 74.94 104 ASN A C 1
ATOM 866 O O . ASN A 1 104 ? -20.632 12.957 4.110 1.00 74.94 104 ASN A O 1
ATOM 870 N N . PHE A 1 105 ? -18.581 12.445 4.835 1.00 61.97 105 PHE A N 1
ATOM 871 C CA . PHE A 1 105 ? -18.301 13.794 5.334 1.00 61.97 105 PHE A CA 1
ATOM 872 C C . PHE A 1 105 ? -18.101 14.812 4.197 1.00 61.97 105 PHE A C 1
ATOM 874 O O . PHE A 1 105 ? -18.433 15.980 4.359 1.00 61.97 105 PHE A O 1
ATOM 881 N N . ASN A 1 106 ? -17.591 14.382 3.036 1.00 58.09 106 ASN A N 1
ATOM 882 C CA . ASN A 1 106 ? -17.446 15.246 1.856 1.00 58.09 106 ASN A CA 1
ATOM 883 C C . ASN A 1 106 ? -18.747 15.412 1.057 1.00 58.09 106 ASN A C 1
ATOM 885 O O . ASN A 1 106 ? -18.830 16.327 0.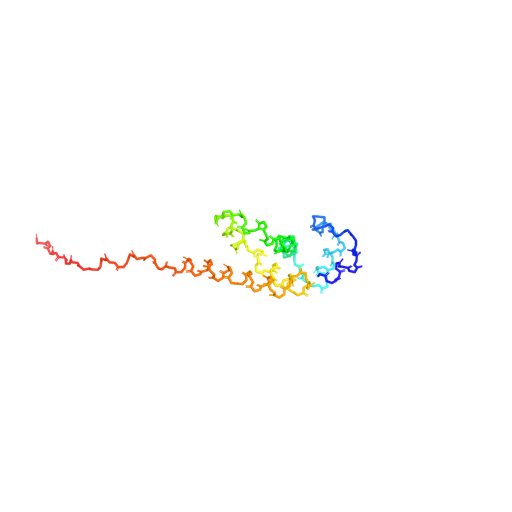244 1.00 58.09 106 ASN A O 1
ATOM 889 N N . SER A 1 107 ? -19.732 14.529 1.245 1.00 55.19 107 SER A N 1
ATOM 890 C CA . SER A 1 107 ? -21.043 14.615 0.593 1.00 55.19 107 SER A CA 1
ATOM 891 C C . SER A 1 107 ? -22.087 15.363 1.424 1.00 55.19 107 SER A C 1
ATOM 893 O O . SER A 1 107 ? -23.255 15.366 1.048 1.00 55.19 107 SER A O 1
ATOM 895 N N . ALA A 1 108 ? -21.704 15.971 2.552 1.00 40.91 108 ALA A N 1
ATOM 896 C CA . ALA A 1 108 ? -22.577 16.912 3.239 1.00 40.91 108 ALA A CA 1
ATOM 897 C C . ALA A 1 108 ? -22.804 18.117 2.304 1.00 40.91 108 ALA A C 1
ATOM 899 O O . ALA A 1 108 ? -21.824 18.772 1.932 1.00 40.91 108 ALA A O 1
ATOM 900 N N . PRO A 1 109 ? -24.048 18.377 1.864 1.00 46.50 109 PRO A N 1
ATOM 901 C CA . PRO A 1 109 ? -24.330 19.485 0.973 1.00 46.50 109 PRO A CA 1
ATOM 902 C C . PRO A 1 109 ? -24.007 20.786 1.702 1.00 46.50 109 PRO A C 1
ATOM 904 O O . PRO A 1 109 ? -24.394 21.001 2.848 1.00 46.50 109 PRO A O 1
ATOM 907 N N . THR A 1 110 ? -23.254 21.644 1.026 1.00 46.97 110 THR A N 1
ATOM 908 C CA . THR A 1 110 ? -23.187 23.061 1.345 1.00 46.97 110 THR A CA 1
ATOM 909 C C . THR A 1 110 ? -24.613 23.597 1.257 1.00 46.97 110 THR A C 1
ATOM 911 O O . THR A 1 110 ? -25.144 23.730 0.157 1.00 46.97 110 THR A O 1
ATOM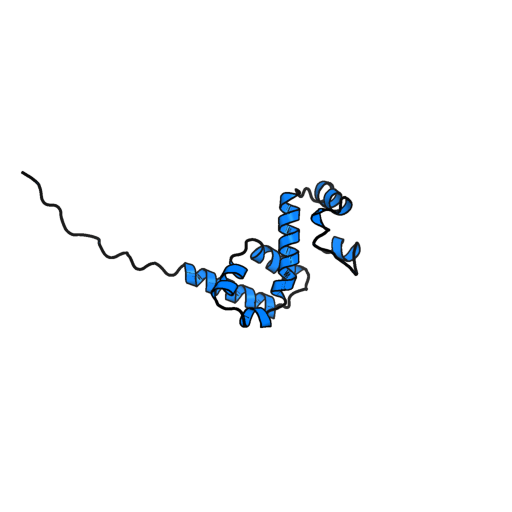 914 N N . ASP A 1 111 ? -25.233 23.883 2.399 1.00 49.97 111 ASP A N 1
ATOM 915 C CA . ASP A 1 111 ? -26.445 24.696 2.485 1.00 49.97 111 ASP A CA 1
ATOM 916 C C . ASP A 1 111 ? -26.145 26.095 1.917 1.00 49.97 111 ASP A C 1
ATOM 918 O O . ASP A 1 111 ? -25.768 27.005 2.652 1.00 49.97 111 ASP A O 1
ATOM 922 N N . GLN A 1 112 ? -26.249 26.257 0.596 1.00 44.47 112 GLN A N 1
ATOM 923 C CA . GLN A 1 112 ? -26.394 27.538 -0.105 1.00 44.47 112 GLN A CA 1
ATOM 924 C C . GLN A 1 112 ? -27.301 27.350 -1.328 1.00 44.47 112 GLN A C 1
ATOM 926 O O . GLN A 1 112 ? -26.966 27.711 -2.450 1.00 44.47 112 GLN A O 1
ATOM 931 N N . GLU A 1 113 ? -28.473 26.774 -1.083 1.00 44.88 113 GLU A N 1
ATOM 932 C CA . GLU A 1 113 ? -29.651 26.897 -1.938 1.00 44.88 113 GLU A CA 1
ATOM 933 C C . GLU A 1 113 ? -30.677 27.708 -1.128 1.00 44.88 113 GLU A C 1
ATOM 935 O O . GLU A 1 113 ? -31.567 27.172 -0.478 1.00 44.88 113 GLU A O 1
ATOM 940 N N . ALA A 1 114 ? -30.444 29.020 -1.025 1.00 46.25 114 ALA A N 1
ATOM 941 C CA . ALA A 1 114 ? -31.363 29.970 -0.397 1.00 46.25 114 ALA A CA 1
ATOM 942 C C . ALA A 1 114 ? -31.108 31.388 -0.929 1.00 46.25 114 ALA A C 1
ATOM 944 O O . ALA A 1 114 ? -30.621 32.250 -0.202 1.00 46.25 114 ALA A O 1
ATOM 945 N N . ALA A 1 115 ? -31.382 31.596 -2.218 1.00 43.28 115 ALA A N 1
ATOM 946 C CA . ALA A 1 115 ? -31.767 32.891 -2.785 1.00 43.28 115 ALA A CA 1
ATOM 947 C C . ALA A 1 115 ? -32.218 32.688 -4.244 1.00 43.28 115 ALA A C 1
ATOM 949 O O . ALA A 1 115 ? -31.563 33.150 -5.176 1.00 43.28 115 ALA A O 1
ATOM 950 N N . GLU A 1 116 ? -33.316 31.958 -4.443 1.00 49.00 116 GLU A N 1
ATOM 951 C CA . GLU A 1 116 ? -34.178 32.233 -5.592 1.00 49.00 116 GLU A CA 1
ATOM 952 C C . GLU A 1 116 ? -35.173 33.326 -5.189 1.00 49.00 116 GLU A C 1
ATOM 954 O O . GLU A 1 116 ? -35.753 33.274 -4.105 1.00 49.00 116 GLU A O 1
ATOM 959 N N . ASP A 1 117 ? -35.356 34.250 -6.129 1.00 46.81 117 ASP A N 1
ATOM 960 C CA . ASP A 1 117 ? -36.527 35.100 -6.345 1.00 46.81 117 ASP A CA 1
ATOM 961 C C . ASP A 1 117 ? -36.671 36.395 -5.521 1.00 46.81 117 ASP A C 1
ATOM 963 O O . ASP A 1 117 ? -37.105 36.395 -4.375 1.00 46.81 117 ASP A O 1
ATOM 967 N N . ASP A 1 118 ? -36.344 37.524 -6.166 1.00 48.56 118 ASP A N 1
ATOM 968 C CA . ASP A 1 118 ? -37.201 38.720 -6.154 1.00 48.56 118 ASP A CA 1
ATOM 969 C C . ASP A 1 118 ? -36.834 39.674 -7.320 1.00 48.56 118 ASP A C 1
ATOM 971 O O . ASP A 1 118 ? -35.893 40.464 -7.261 1.00 48.56 118 ASP A O 1
ATOM 975 N N . GLN A 1 119 ? -37.600 39.525 -8.407 1.00 46.50 119 GLN A N 1
ATOM 976 C CA . GLN A 1 119 ? -38.169 40.553 -9.300 1.00 46.50 119 GLN A CA 1
ATOM 977 C C . GLN A 1 119 ? -37.294 41.689 -9.883 1.00 46.50 119 GLN A C 1
ATOM 979 O O . GLN A 1 119 ? -36.882 42.636 -9.214 1.00 46.50 119 GLN A O 1
ATOM 984 N N . GLU A 1 120 ? -37.200 41.683 -11.222 1.00 49.91 120 GLU A N 1
ATOM 985 C CA . GLU A 1 120 ? -37.010 42.882 -12.052 1.00 49.91 120 GLU A CA 1
ATOM 986 C C . GLU A 1 120 ? -38.022 43.989 -11.701 1.00 49.91 120 GLU A C 1
ATOM 988 O O . GLU A 1 120 ? -39.198 43.715 -11.445 1.00 49.91 120 GLU A O 1
ATOM 993 N N . PRO A 1 121 ? -37.622 45.261 -11.866 1.00 52.03 121 PRO A N 1
ATOM 994 C CA . PRO A 1 121 ? -38.469 46.110 -12.695 1.00 52.03 121 PRO A CA 1
ATOM 995 C C . PRO A 1 121 ? -37.689 46.900 -13.756 1.00 52.03 121 PRO A C 1
ATOM 997 O O . PRO A 1 121 ? -36.845 47.741 -13.456 1.00 52.03 121 PRO A O 1
ATOM 1000 N N . SER A 1 122 ? -38.052 46.634 -15.015 1.00 45.78 122 SER A N 1
ATOM 1001 C CA . SER A 1 122 ? -38.414 47.611 -16.055 1.00 45.78 122 SER A CA 1
ATOM 1002 C C . SER A 1 122 ? -37.840 49.030 -15.906 1.00 45.78 122 SER A C 1
ATOM 1004 O O . SER A 1 122 ? -38.399 49.863 -15.191 1.00 45.78 122 SER A O 1
ATOM 1006 N N . VAL A 1 123 ? -36.816 49.353 -16.701 1.00 54.19 123 VAL A N 1
ATOM 1007 C CA . VAL A 1 123 ? -36.406 50.741 -16.968 1.00 54.19 123 VAL A C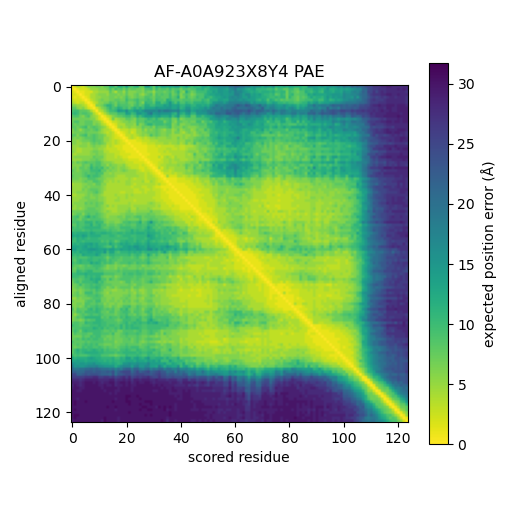A 1
ATOM 1008 C C . VAL A 1 123 ? -37.193 51.257 -18.175 1.00 54.19 123 VAL A C 1
ATOM 1010 O O . VAL A 1 123 ? -37.123 50.673 -19.256 1.00 54.19 123 VAL A O 1
ATOM 1013 N N . THR A 1 124 ? -37.960 52.329 -17.963 1.00 55.09 124 THR A N 1
ATOM 1014 C CA . THR A 1 124 ? -38.509 53.195 -19.023 1.00 55.09 124 THR A CA 1
ATOM 1015 C C . THR A 1 124 ? -37.559 54.360 -19.254 1.00 55.09 124 THR A C 1
ATOM 1017 O O . THR A 1 124 ? -36.980 54.828 -18.247 1.00 55.09 124 THR A O 1
#

Solvent-accessible surface area (backbone atoms only — not comparable to full-atom values): 7628 Å² total; per-residue (Å²): 107,71,67,53,50,70,78,37,73,85,73,73,56,71,79,56,53,86,70,36,62,70,57,51,47,46,35,41,76,76,67,69,47,51,73,71,56,52,53,51,50,48,52,9,54,62,44,32,67,57,66,68,43,55,70,70,49,70,72,45,56,69,73,61,48,50,57,54,66,69,35,85,42,38,67,57,11,54,54,49,24,50,78,68,65,72,40,54,73,68,55,52,50,51,53,51,53,52,47,51,53,56,53,55,62,70,66,56,76,80,91,75,89,81,83,81,88,84,80,87,79,88,86,130